Protein AF-A0A375JBT4-F1 (afdb_monomer_lite)

pLDDT: mean 81.15, std 16.68, range [38.41, 97.5]

Secondary structure (DSSP, 8-state):
-----------------------PPPP-----PPPTT-EEEE-TTS-EEEEPPPPPPPPPPPPPPPPPB-BTTTEEEEEEEEEEEETTTEEEEEEEEEEESSSS-SEEEEEEGGG-SSHHHHHHHHHHHHHTSS-EEEEEEEEEPP-SSS--EEEEEEE-

Organism: NCBI:txid164546

Sequence (160 aa):
MKRIILTCVLAFEAMAANAQLYSFPAPAMTVADCRPGHIWMRRANGLPYCGAPLPPPPEPDPAPPPACRFLYPTVAITMGPMGNCSADGGCAGYGIVVNDGSYTPAWSRMWSNWEIADEQDFYNKAMAALATSQYRLGAWKLSTLGNGNYGNTSVYELCK

Radius of gyration: 48.39 Å; chains: 1; bounding box: 114×26×141 Å

Structure (mmCIF, N/CA/C/O backbone):
data_AF-A0A375JBT4-F1
#
_entry.id   AF-A0A375JBT4-F1
#
loop_
_atom_site.group_PDB
_atom_site.id
_atom_site.type_symbol
_atom_site.label_atom_id
_atom_site.label_alt_id
_atom_site.label_comp_id
_atom_site.label_asym_id
_atom_site.label_entity_id
_atom_site.label_seq_id
_atom_site.pdbx_PDB_ins_code
_atom_site.Cartn_x
_atom_site.Cartn_y
_atom_site.Cartn_z
_atom_site.occupancy
_atom_site.B_iso_or_equiv
_atom_site.auth_seq_id
_atom_site.auth_comp_id
_atom_site.auth_asym_id
_atom_site.auth_atom_id
_atom_site.pdbx_PDB_model_num
ATOM 1 N N . MET A 1 1 ? -91.928 -7.550 123.819 1.00 42.84 1 MET A N 1
ATOM 2 C CA . MET A 1 1 ? -92.218 -7.397 122.375 1.00 42.84 1 MET A CA 1
ATOM 3 C C . MET A 1 1 ? -90.967 -6.848 121.698 1.00 42.84 1 MET A C 1
ATOM 5 O O . MET A 1 1 ? -90.605 -5.709 121.954 1.00 42.84 1 MET A O 1
ATOM 9 N N . LYS A 1 2 ? -90.243 -7.690 120.951 1.00 38.41 2 LYS A N 1
ATOM 10 C CA . LYS A 1 2 ? -88.980 -7.355 120.267 1.00 38.41 2 LYS A CA 1
ATOM 11 C C . LYS A 1 2 ? -89.302 -6.830 118.862 1.00 38.41 2 LYS A C 1
ATOM 13 O O . LYS A 1 2 ? -90.042 -7.495 118.145 1.00 38.41 2 LYS A O 1
ATOM 18 N N . ARG A 1 3 ? -88.778 -5.660 118.479 1.00 44.59 3 ARG A N 1
ATOM 19 C CA . ARG A 1 3 ? -88.868 -5.116 117.112 1.00 44.59 3 ARG A CA 1
ATOM 20 C C . ARG A 1 3 ? -87.498 -5.238 116.447 1.00 44.59 3 ARG A C 1
ATOM 22 O O . ARG A 1 3 ? -86.500 -4.814 117.020 1.00 44.59 3 ARG A O 1
ATOM 29 N N . ILE A 1 4 ? -87.476 -5.888 115.289 1.00 53.25 4 ILE A N 1
ATOM 30 C CA . ILE A 1 4 ? -86.287 -6.205 114.492 1.00 53.25 4 ILE A CA 1
ATOM 31 C C . ILE A 1 4 ? -86.023 -5.027 113.546 1.00 53.25 4 ILE A C 1
ATOM 33 O O . ILE A 1 4 ? -86.943 -4.561 112.876 1.00 53.25 4 ILE A O 1
ATOM 37 N N . ILE A 1 5 ? -84.782 -4.535 113.524 1.00 54.22 5 ILE A N 1
ATOM 38 C CA . ILE A 1 5 ? -84.310 -3.499 112.598 1.00 54.22 5 ILE A CA 1
ATOM 39 C C . ILE A 1 5 ? -83.911 -4.197 111.295 1.00 54.22 5 ILE A C 1
ATOM 41 O O . ILE A 1 5 ? -83.069 -5.091 111.306 1.00 54.22 5 ILE A O 1
ATOM 45 N N . LEU A 1 6 ? -84.547 -3.807 110.191 1.00 43.50 6 LEU A N 1
ATOM 46 C CA . LEU A 1 6 ? -84.284 -4.321 108.850 1.00 43.50 6 LEU A CA 1
ATOM 47 C C . LEU A 1 6 ? -83.163 -3.483 108.211 1.00 43.50 6 LEU A C 1
ATOM 49 O O . LEU A 1 6 ? -83.369 -2.311 107.901 1.00 43.50 6 LEU A O 1
ATOM 53 N N . THR A 1 7 ? -81.975 -4.055 108.035 1.00 50.53 7 THR A N 1
ATOM 54 C CA . THR A 1 7 ? -80.863 -3.433 107.303 1.00 50.53 7 THR A CA 1
ATOM 55 C C . THR A 1 7 ? -80.869 -3.907 105.849 1.00 50.53 7 THR A C 1
ATOM 57 O O . THR A 1 7 ? -80.587 -5.067 105.561 1.00 50.53 7 THR A O 1
ATOM 60 N N . CYS A 1 8 ? -81.192 -3.005 104.919 1.00 42.81 8 CYS A N 1
ATOM 61 C CA . CYS A 1 8 ? -81.040 -3.236 103.482 1.00 42.81 8 CYS A CA 1
ATOM 62 C C . CYS A 1 8 ? -79.554 -3.197 103.104 1.00 42.81 8 CYS A C 1
ATOM 64 O O . CYS A 1 8 ? -78.928 -2.140 103.163 1.00 42.81 8 CYS A O 1
ATOM 66 N N . VAL A 1 9 ? -78.998 -4.338 102.696 1.00 50.56 9 VAL A N 1
ATOM 67 C CA . VAL A 1 9 ? -77.661 -4.421 102.096 1.00 50.56 9 VAL A CA 1
ATOM 68 C C . VAL A 1 9 ? -77.819 -4.356 100.578 1.00 50.56 9 VAL A C 1
ATOM 70 O O . VAL A 1 9 ? -78.381 -5.261 99.969 1.00 50.56 9 VAL A O 1
ATOM 73 N N . LEU A 1 10 ? -77.337 -3.273 99.967 1.00 47.41 10 LEU A N 1
ATOM 74 C CA . LEU A 1 10 ? -77.159 -3.166 98.519 1.00 47.41 10 LEU A CA 1
ATOM 75 C C . LEU A 1 10 ? -75.843 -3.860 98.149 1.00 47.41 10 LEU A C 1
ATOM 77 O O . LEU A 1 10 ? -74.767 -3.316 98.384 1.00 47.41 10 LEU A O 1
ATOM 81 N N . ALA A 1 11 ? -75.930 -5.070 97.597 1.00 52.69 11 ALA A N 1
ATOM 82 C CA . ALA A 1 11 ? -74.795 -5.737 96.972 1.00 52.69 11 ALA A CA 1
ATOM 83 C C . ALA A 1 11 ? -74.632 -5.202 95.540 1.00 52.69 11 ALA A C 1
ATOM 85 O O . ALA A 1 11 ? -75.546 -5.305 94.725 1.00 52.69 11 ALA A O 1
ATOM 86 N N . PHE A 1 12 ? -73.482 -4.594 95.255 1.00 51.47 12 PHE A N 1
ATOM 87 C CA . PHE A 1 12 ? -73.111 -4.103 93.929 1.00 51.47 12 PHE A CA 1
ATOM 88 C C . PHE A 1 12 ? -72.183 -5.145 93.286 1.00 51.47 12 PHE A C 1
ATOM 90 O O . PHE A 1 12 ? -71.051 -5.318 93.734 1.00 51.47 12 PHE A O 1
ATOM 97 N N . GLU A 1 13 ? -72.650 -5.862 92.263 1.00 53.50 13 GLU A N 1
ATOM 98 C CA . GLU A 1 13 ? -71.804 -6.764 91.473 1.00 53.50 13 GLU A CA 1
ATOM 99 C C . GLU A 1 13 ? -71.153 -5.975 90.330 1.00 53.50 13 GLU A C 1
ATOM 101 O O . GLU A 1 13 ? -71.797 -5.612 89.347 1.00 53.50 13 GLU A O 1
ATOM 106 N N . ALA A 1 14 ? -69.860 -5.679 90.461 1.00 54.53 14 ALA A N 1
ATOM 107 C CA . ALA A 1 14 ? -69.064 -5.132 89.370 1.00 54.53 14 ALA A CA 1
ATOM 108 C C . ALA A 1 14 ? -68.575 -6.286 88.482 1.00 54.53 14 ALA A C 1
ATOM 110 O O . ALA A 1 14 ? -67.642 -7.004 88.841 1.00 54.53 14 ALA A O 1
ATOM 111 N N . MET A 1 15 ? -69.198 -6.479 87.318 1.00 55.06 15 MET A N 1
ATOM 112 C CA . MET A 1 15 ? -68.682 -7.405 86.309 1.00 55.06 15 MET A CA 1
ATOM 113 C C . MET A 1 15 ? -67.475 -6.771 85.606 1.00 55.06 15 MET A C 1
ATOM 115 O O . MET A 1 15 ? -67.616 -5.832 84.824 1.00 55.06 15 MET A O 1
ATOM 119 N N . ALA A 1 16 ? -66.274 -7.279 85.883 1.00 55.25 16 ALA A N 1
ATOM 120 C CA . ALA A 1 16 ? -65.074 -6.929 85.133 1.00 55.25 16 ALA A CA 1
ATOM 121 C C . ALA A 1 16 ? -65.109 -7.620 83.758 1.00 55.25 16 ALA A C 1
ATOM 123 O O . ALA A 1 16 ? -64.925 -8.833 83.652 1.00 55.25 16 ALA A O 1
ATOM 124 N N . ALA A 1 17 ? -65.347 -6.853 82.694 1.00 52.06 17 ALA A N 1
ATOM 125 C CA . ALA A 1 17 ? -65.198 -7.335 81.326 1.00 52.06 17 ALA A CA 1
ATOM 126 C C . ALA A 1 17 ? -63.703 -7.416 80.975 1.00 52.06 17 ALA A C 1
ATOM 128 O O . ALA A 1 17 ? -63.067 -6.412 80.659 1.00 52.06 17 ALA A O 1
ATOM 129 N N . ASN A 1 18 ? -63.128 -8.617 81.039 1.00 55.66 18 ASN A N 1
ATOM 130 C CA . ASN A 1 18 ? -61.782 -8.875 80.534 1.00 55.66 18 ASN A CA 1
ATOM 131 C C . ASN A 1 18 ? -61.825 -8.906 79.000 1.00 55.66 18 ASN A C 1
ATOM 133 O O . ASN A 1 18 ? -62.119 -9.939 78.401 1.00 55.66 18 ASN A O 1
ATOM 137 N N . ALA A 1 19 ? -61.549 -7.776 78.351 1.00 53.56 19 ALA A N 1
ATOM 138 C CA . ALA A 1 19 ? -61.309 -7.750 76.914 1.00 53.56 19 ALA A CA 1
ATOM 139 C C . ALA A 1 19 ? -59.942 -8.397 76.632 1.00 53.56 19 ALA A C 1
ATOM 141 O O . ALA A 1 19 ? -58.897 -7.772 76.799 1.00 53.56 19 ALA A O 1
ATOM 142 N N . GLN A 1 20 ? -59.936 -9.672 76.243 1.00 59.47 20 GLN A N 1
ATOM 143 C CA . GLN A 1 20 ? -58.731 -10.320 75.730 1.00 59.47 20 GLN A CA 1
ATOM 144 C C . GLN A 1 20 ? -58.477 -9.834 74.301 1.00 59.47 20 GLN A C 1
ATOM 146 O O . GLN A 1 20 ? -59.263 -10.096 73.391 1.00 59.47 20 GLN A O 1
ATOM 151 N N . LEU A 1 21 ? -57.371 -9.113 74.101 1.00 51.03 21 LEU A N 1
ATOM 152 C CA . LEU A 1 21 ? -56.871 -8.783 72.770 1.00 51.03 21 LEU A CA 1
ATOM 153 C C . LEU A 1 21 ? -56.354 -10.076 72.121 1.00 51.03 21 LEU A C 1
ATOM 155 O O . LEU A 1 21 ? -55.240 -10.523 72.394 1.00 51.03 21 LEU A O 1
ATOM 159 N N . TYR A 1 22 ? -57.165 -10.694 71.266 1.00 50.97 22 TYR A N 1
ATOM 160 C CA . TYR A 1 22 ? -56.693 -11.768 70.399 1.00 50.97 22 TYR A CA 1
ATOM 161 C C . TYR A 1 22 ? -55.845 -11.158 69.279 1.00 50.97 22 TYR A C 1
ATOM 163 O O . TYR A 1 22 ? -56.361 -10.618 68.302 1.00 50.97 22 TYR A O 1
ATOM 171 N N . SER A 1 23 ? -54.523 -11.222 69.441 1.00 55.94 23 SER A N 1
ATOM 172 C CA . SER A 1 23 ? -53.572 -10.983 68.356 1.00 55.94 23 SER A CA 1
ATOM 173 C C . SER A 1 23 ? -53.527 -12.232 67.484 1.00 55.94 23 SER A C 1
ATOM 175 O O . SER A 1 23 ? -52.937 -13.247 67.858 1.00 55.94 23 SER A O 1
ATOM 177 N N . PHE A 1 24 ? -54.188 -12.179 66.333 1.00 59.66 24 PHE A N 1
ATOM 178 C CA . PHE A 1 24 ? -53.962 -13.163 65.284 1.00 59.66 24 PHE A CA 1
ATOM 179 C C . PHE A 1 24 ? -52.672 -12.783 64.548 1.00 59.66 24 PHE A C 1
ATOM 181 O O . PHE A 1 24 ? -52.488 -11.599 64.244 1.00 59.66 24 PHE A O 1
ATOM 188 N N . PRO A 1 25 ? -51.777 -13.737 64.232 1.00 55.66 25 PRO A N 1
ATOM 189 C CA . PRO A 1 25 ? -50.689 -13.452 63.311 1.00 55.66 25 PRO A CA 1
ATOM 190 C C . PRO A 1 25 ? -51.316 -12.947 62.013 1.00 55.66 25 PRO A C 1
ATOM 192 O O . PRO A 1 25 ? -52.201 -13.602 61.455 1.00 55.66 25 PRO A O 1
ATOM 195 N N . ALA A 1 26 ? -50.906 -11.756 61.569 1.00 51.62 26 ALA A N 1
ATOM 196 C CA . ALA A 1 26 ? -51.351 -11.233 60.289 1.00 51.62 26 ALA A CA 1
ATOM 197 C C . ALA A 1 26 ? -51.106 -12.326 59.234 1.00 51.62 26 ALA A C 1
ATOM 199 O O . ALA A 1 26 ? -50.015 -12.912 59.239 1.00 51.62 26 ALA A O 1
ATOM 200 N N . PRO A 1 27 ? -52.091 -12.646 58.371 1.00 51.12 27 PRO A N 1
ATOM 201 C CA . PRO A 1 27 ? -51.849 -13.566 57.271 1.00 51.12 27 PRO A CA 1
ATOM 202 C C . PRO A 1 27 ? -50.587 -13.092 56.557 1.00 51.12 27 PRO A C 1
ATOM 204 O O . PRO A 1 27 ? -50.438 -11.886 56.331 1.00 51.12 27 PRO A O 1
ATOM 207 N N . ALA A 1 28 ? -49.655 -14.012 56.282 1.00 50.44 28 ALA A N 1
ATOM 208 C CA . ALA A 1 28 ? -48.464 -13.682 55.513 1.00 50.44 28 ALA A CA 1
ATOM 209 C C . ALA A 1 28 ? -48.958 -12.942 54.275 1.00 50.44 28 ALA A C 1
ATOM 211 O O . ALA A 1 28 ? -49.734 -13.516 53.509 1.00 50.44 28 ALA A O 1
ATOM 212 N N . MET A 1 29 ? -48.622 -11.651 54.159 1.00 46.81 29 MET A N 1
ATOM 213 C CA . MET A 1 29 ? -49.010 -10.861 53.000 1.00 46.81 29 MET A CA 1
ATOM 214 C C . MET A 1 29 ? -48.565 -11.677 51.802 1.00 46.81 29 MET A C 1
ATOM 216 O O . MET A 1 29 ? -47.365 -11.887 51.619 1.00 46.81 29 MET A O 1
ATOM 220 N N . THR A 1 30 ? -49.526 -12.224 51.061 1.00 50.91 30 THR A N 1
ATOM 221 C CA . THR A 1 30 ? -49.237 -12.959 49.843 1.00 50.91 30 THR A CA 1
ATOM 222 C C . THR A 1 30 ? -48.511 -11.958 48.978 1.00 50.91 30 THR A C 1
ATOM 224 O O . THR A 1 30 ? -49.095 -10.946 48.583 1.00 50.91 30 THR A O 1
ATOM 227 N N . VAL A 1 31 ? -47.211 -12.180 48.809 1.00 53.62 31 VAL A N 1
ATOM 228 C CA . VAL A 1 31 ? -46.364 -11.441 47.887 1.00 53.62 31 VAL A CA 1
ATOM 229 C C . VAL A 1 31 ? -47.117 -11.503 46.569 1.00 53.62 31 VAL A C 1
ATOM 231 O O . VAL A 1 31 ? -47.231 -12.577 45.992 1.00 53.62 31 VAL A O 1
ATOM 234 N N . ALA A 1 32 ? -47.779 -10.409 46.191 1.00 59.00 32 ALA A N 1
ATOM 235 C CA . ALA A 1 32 ? -48.627 -10.402 45.013 1.00 59.00 32 ALA A CA 1
ATOM 236 C C . ALA A 1 32 ? -47.721 -10.758 43.836 1.00 59.00 32 ALA A C 1
ATOM 238 O O . ALA A 1 32 ? -46.797 -10.001 43.535 1.00 59.00 32 ALA A O 1
ATOM 239 N N . ASP A 1 33 ? -47.928 -11.925 43.230 1.00 70.69 33 ASP A N 1
ATOM 240 C CA . ASP A 1 33 ? -47.149 -12.301 42.063 1.00 70.69 33 ASP A CA 1
ATOM 241 C C . ASP A 1 33 ? -47.313 -11.195 41.027 1.00 70.69 33 ASP A C 1
ATOM 243 O O . ASP A 1 33 ? -48.426 -10.777 40.682 1.00 70.69 33 ASP A O 1
ATOM 247 N N . CYS A 1 34 ? -46.182 -10.647 40.593 1.00 76.00 34 CYS A N 1
ATOM 248 C CA . CYS A 1 34 ? -46.207 -9.624 39.574 1.00 76.00 34 CYS A CA 1
ATOM 249 C C . CYS A 1 34 ? -46.860 -10.201 38.317 1.00 76.00 34 CYS A C 1
ATOM 251 O O . CYS A 1 34 ? -46.701 -11.378 37.989 1.00 76.00 34 CYS A O 1
ATOM 253 N N . ARG A 1 35 ? -47.619 -9.361 37.603 1.00 80.31 35 ARG A N 1
ATOM 254 C CA . ARG A 1 35 ? -48.201 -9.759 36.317 1.00 80.31 35 ARG A CA 1
ATOM 255 C C . ARG A 1 35 ? -47.093 -10.295 35.396 1.00 80.31 35 ARG A C 1
ATOM 257 O O . ARG A 1 35 ? -45.968 -9.795 35.478 1.00 80.31 35 ARG A O 1
ATOM 264 N N . PRO A 1 36 ? -47.394 -11.243 34.492 1.00 74.88 36 PRO A N 1
ATOM 265 C CA . PRO A 1 36 ? -46.418 -11.740 33.528 1.00 74.88 36 PRO A CA 1
ATOM 266 C C . PRO A 1 36 ? -45.637 -10.597 32.854 1.00 74.88 36 PRO A C 1
ATOM 268 O O . PRO A 1 36 ? -46.224 -9.593 32.443 1.00 74.88 36 PRO A O 1
ATOM 271 N N . GLY A 1 37 ? -44.308 -10.721 32.798 1.00 74.00 37 GLY A N 1
ATOM 272 C CA . GLY A 1 37 ? -43.407 -9.690 32.261 1.00 74.00 37 GLY A CA 1
ATOM 273 C C . GLY A 1 37 ? -42.988 -8.588 33.247 1.00 74.00 37 GLY A C 1
ATOM 274 O O . GLY A 1 37 ? -42.249 -7.690 32.854 1.00 74.00 37 GLY A O 1
ATOM 275 N N . HIS A 1 38 ? -43.425 -8.644 34.508 1.00 81.50 38 HIS A N 1
ATOM 276 C CA . HIS A 1 38 ? -43.001 -7.724 35.566 1.00 81.50 38 HIS A CA 1
ATOM 277 C C . HIS A 1 38 ? -42.214 -8.461 36.652 1.00 81.50 38 HIS A C 1
ATOM 279 O O . HIS A 1 38 ? -42.484 -9.622 36.955 1.00 81.50 38 HIS A O 1
ATOM 285 N N . ILE A 1 39 ? -41.257 -7.764 37.261 1.00 82.81 39 ILE A N 1
ATOM 286 C CA . ILE A 1 39 ? -40.424 -8.261 38.357 1.00 82.81 39 ILE A CA 1
ATOM 287 C C . ILE A 1 39 ? -40.603 -7.396 39.604 1.00 82.81 39 ILE A C 1
ATOM 289 O O . ILE A 1 39 ? -40.992 -6.227 39.526 1.00 82.81 39 ILE A O 1
ATOM 293 N N . TRP A 1 40 ? -40.288 -7.967 40.765 1.00 84.19 40 TRP A N 1
ATOM 294 C CA . TRP A 1 40 ? -40.210 -7.209 42.007 1.00 84.19 40 TRP A CA 1
ATOM 295 C C . TRP A 1 40 ? -39.037 -6.232 41.963 1.00 84.19 40 TRP A C 1
ATOM 297 O O . TRP A 1 40 ? -37.882 -6.621 41.809 1.00 84.19 40 TRP A O 1
ATOM 307 N N . MET A 1 41 ? -39.344 -4.952 42.141 1.00 81.62 41 MET A N 1
ATOM 308 C CA . MET A 1 41 ? -38.385 -3.858 42.210 1.00 81.62 41 MET A CA 1
ATOM 309 C C . MET A 1 41 ? -38.564 -3.085 43.520 1.00 81.62 41 MET A C 1
ATOM 311 O O . MET A 1 41 ? -39.596 -3.174 44.190 1.00 81.62 41 MET A O 1
ATOM 315 N N . ARG A 1 42 ? -37.552 -2.302 43.903 1.00 84.88 42 ARG A N 1
ATOM 316 C CA . ARG A 1 42 ? -37.596 -1.420 45.079 1.00 84.88 42 ARG A CA 1
ATOM 317 C C . ARG A 1 42 ? -37.567 0.035 44.639 1.00 84.88 42 ARG A C 1
ATOM 319 O O . ARG A 1 42 ? -36.765 0.414 43.791 1.00 84.88 42 ARG A O 1
ATOM 326 N N . ARG A 1 43 ? -38.452 0.851 45.210 1.00 80.25 43 ARG A N 1
ATOM 327 C CA . ARG A 1 43 ? -38.415 2.312 45.053 1.00 80.25 43 ARG A CA 1
ATOM 328 C C . ARG A 1 43 ? -37.281 2.911 45.893 1.00 80.25 43 ARG A C 1
ATOM 330 O O . ARG A 1 43 ? -36.789 2.271 46.820 1.00 80.25 43 ARG A O 1
ATOM 337 N N . ALA A 1 44 ? -36.939 4.175 45.636 1.00 82.25 44 ALA A N 1
ATOM 338 C CA . ALA A 1 44 ? -35.956 4.924 46.430 1.00 82.25 44 ALA A CA 1
ATOM 339 C C . ALA A 1 44 ? -36.317 5.021 47.929 1.00 82.25 44 ALA A C 1
ATOM 341 O O . ALA A 1 44 ? -35.435 5.107 48.773 1.00 82.25 44 ALA A O 1
ATOM 342 N N . ASN A 1 45 ? -37.609 4.950 48.269 1.00 81.94 45 ASN A N 1
ATOM 343 C CA . ASN A 1 45 ? -38.107 4.927 49.649 1.00 81.94 45 ASN A CA 1
ATOM 344 C C . ASN A 1 45 ? -38.187 3.511 50.262 1.00 81.94 45 ASN A C 1
ATOM 346 O O . ASN A 1 45 ? -38.791 3.334 51.315 1.00 81.94 45 ASN A O 1
ATOM 350 N N . GLY A 1 46 ? -37.630 2.492 49.598 1.00 79.75 46 GLY A N 1
ATOM 351 C CA . GLY A 1 46 ? -37.538 1.121 50.107 1.00 79.75 46 GLY A CA 1
ATOM 352 C C . GLY A 1 46 ? -38.782 0.246 49.915 1.00 79.75 46 GLY A C 1
ATOM 353 O O . GLY A 1 46 ? -38.695 -0.959 50.160 1.00 79.75 46 GLY A O 1
ATOM 354 N N . LEU A 1 47 ? -39.908 0.798 49.442 1.00 79.94 47 LEU A N 1
ATOM 355 C CA . LEU A 1 47 ? -41.144 0.037 49.235 1.00 79.94 47 LEU A CA 1
ATOM 356 C C . LEU A 1 47 ? -41.053 -0.893 48.007 1.00 79.94 47 LEU A C 1
ATOM 358 O O . LEU A 1 47 ? -40.607 -0.448 46.938 1.00 79.94 47 LEU A O 1
ATOM 362 N N . PRO A 1 48 ? -41.489 -2.163 48.134 1.00 80.38 48 PRO A N 1
ATOM 363 C CA . PRO A 1 48 ? -41.519 -3.105 47.024 1.00 80.38 48 PRO A CA 1
ATOM 364 C C . PRO A 1 48 ? -42.675 -2.774 46.065 1.00 80.38 48 PRO A C 1
ATOM 366 O O . PRO A 1 48 ? -43.766 -2.396 46.492 1.00 80.38 48 PRO A O 1
ATOM 369 N N . TYR A 1 49 ? -42.443 -2.905 44.760 1.00 85.44 49 TYR A N 1
ATOM 370 C CA . TYR A 1 49 ? -43.462 -2.737 43.719 1.00 85.44 49 TYR A CA 1
ATOM 371 C C . TYR A 1 49 ? -43.151 -3.619 42.503 1.00 85.44 49 TYR A C 1
ATOM 373 O O . TYR A 1 49 ? -42.002 -4.002 42.296 1.00 85.44 49 TYR A O 1
ATOM 381 N N . CYS A 1 50 ? -44.157 -3.916 41.681 1.00 85.12 50 CYS A N 1
ATOM 382 C CA . CYS A 1 50 ? -43.955 -4.594 40.401 1.00 85.12 50 CYS A CA 1
ATOM 383 C C . CYS A 1 50 ? -43.580 -3.583 39.314 1.00 85.12 50 CYS A C 1
ATOM 385 O O . CYS A 1 50 ? -44.318 -2.622 39.086 1.00 85.12 50 CYS A O 1
ATOM 387 N N . GLY A 1 51 ? -42.460 -3.813 38.634 1.00 83.50 51 GLY A N 1
ATOM 388 C CA . GLY A 1 51 ? -41.984 -2.986 37.527 1.00 83.50 51 GLY A CA 1
ATOM 389 C C . GLY A 1 51 ? -41.550 -3.833 36.336 1.00 83.50 51 GLY A C 1
ATOM 390 O O . GLY A 1 51 ? -41.315 -5.034 36.468 1.00 83.50 51 GLY A O 1
ATOM 391 N N . ALA A 1 52 ? -41.475 -3.214 35.161 1.00 82.81 52 ALA A N 1
ATOM 392 C CA . ALA A 1 52 ? -40.869 -3.858 34.006 1.00 82.81 52 ALA A CA 1
ATOM 393 C C . ALA A 1 52 ? -39.355 -4.010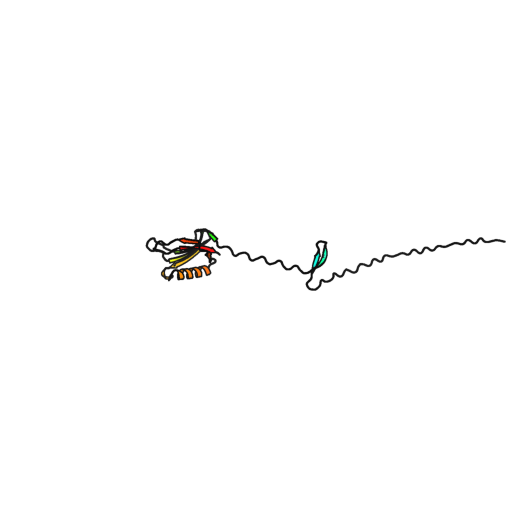 34.244 1.00 82.81 52 ALA A C 1
ATOM 395 O O . ALA A 1 52 ? -38.746 -3.102 34.823 1.00 82.81 52 ALA A O 1
ATOM 396 N N . PRO A 1 53 ? -38.732 -5.120 33.812 1.00 77.44 53 PRO A N 1
ATOM 397 C CA . PRO A 1 53 ? -37.281 -5.213 33.805 1.00 77.44 53 PRO A CA 1
ATOM 398 C C . PRO A 1 53 ? -36.713 -4.046 32.995 1.00 77.44 53 PRO A C 1
ATOM 400 O O . PRO A 1 53 ? -37.249 -3.685 31.944 1.00 77.44 53 PRO A O 1
ATOM 403 N N . LEU A 1 54 ? -35.643 -3.437 33.505 1.00 77.00 54 LEU A N 1
ATOM 404 C CA . LEU A 1 54 ? -34.926 -2.423 32.744 1.00 77.00 54 LEU A CA 1
ATOM 405 C C . LEU A 1 54 ? -34.465 -3.058 31.425 1.00 77.00 54 LEU A C 1
ATOM 407 O O . LEU A 1 54 ? -33.974 -4.193 31.456 1.00 77.00 54 LEU A O 1
ATOM 411 N N . PRO A 1 55 ? -34.627 -2.370 30.280 1.00 76.62 55 PRO A N 1
ATOM 412 C CA . PRO A 1 55 ? -34.027 -2.846 29.048 1.00 76.62 55 PRO A CA 1
ATOM 413 C C . PRO A 1 55 ? -32.518 -3.018 29.275 1.00 76.62 55 PRO A C 1
ATOM 415 O O . PRO A 1 55 ? -31.932 -2.250 30.052 1.00 76.62 55 PRO A O 1
ATOM 418 N N . PRO A 1 56 ? -31.885 -4.023 28.642 1.00 77.00 56 PRO A N 1
ATOM 419 C CA . PRO A 1 56 ? -30.437 -4.136 28.697 1.00 77.00 56 PRO A CA 1
ATOM 420 C C . PRO A 1 56 ? -29.823 -2.801 28.249 1.00 77.00 56 PRO A C 1
ATOM 422 O O . PRO A 1 56 ? -30.396 -2.135 27.377 1.00 77.00 56 PRO A O 1
ATOM 425 N N . PRO A 1 57 ? -28.696 -2.376 28.850 1.00 80.50 57 PRO A N 1
ATOM 426 C CA . PRO A 1 57 ? -27.976 -1.210 28.363 1.00 80.50 57 PRO A CA 1
ATOM 427 C C . PRO A 1 57 ? -27.749 -1.356 26.853 1.00 80.50 57 PRO A C 1
ATOM 429 O O . PRO A 1 57 ? -27.471 -2.476 26.410 1.00 80.50 57 PRO A O 1
ATOM 432 N N . PRO A 1 58 ? -27.876 -0.278 26.061 1.00 82.12 58 PRO A N 1
ATOM 433 C CA . PRO A 1 58 ? -27.479 -0.331 24.662 1.00 82.12 58 PRO A CA 1
ATOM 434 C C . PRO A 1 58 ? -26.037 -0.843 24.574 1.00 82.12 58 PRO A C 1
ATOM 436 O O . PRO A 1 58 ? -25.197 -0.489 25.408 1.00 82.12 58 PRO A O 1
ATOM 439 N N . GLU A 1 59 ? -25.773 -1.717 23.603 1.00 81.19 59 GLU A N 1
ATOM 440 C CA . GLU A 1 59 ? -24.414 -2.193 23.354 1.00 81.19 59 GLU A CA 1
ATOM 441 C C . GLU A 1 59 ? -23.496 -0.986 23.088 1.00 81.19 59 GLU A C 1
ATOM 443 O O . GLU A 1 59 ? -23.942 -0.011 22.474 1.00 81.19 59 GLU A O 1
ATOM 448 N N . PRO A 1 60 ? -22.237 -1.001 23.565 1.00 79.31 60 PRO A N 1
ATOM 449 C CA . PRO A 1 60 ? -21.279 0.036 23.210 1.00 79.31 60 PRO A CA 1
ATOM 450 C C . PRO A 1 60 ? -21.138 0.108 21.689 1.00 79.31 60 PRO A C 1
ATOM 452 O O . PRO A 1 60 ? -21.038 -0.934 21.038 1.00 79.31 60 PRO A O 1
ATOM 455 N N . ASP A 1 61 ? -21.081 1.320 21.132 1.00 75.69 61 ASP A N 1
ATOM 456 C CA . ASP A 1 61 ? -20.795 1.491 19.709 1.00 75.69 61 ASP A CA 1
ATOM 457 C C . ASP A 1 61 ? -19.488 0.755 19.344 1.00 75.69 61 ASP A C 1
ATOM 459 O O . ASP A 1 61 ? -18.519 0.796 20.118 1.00 75.69 61 ASP A O 1
ATOM 463 N N . PRO A 1 62 ? -19.417 0.089 18.176 1.00 73.31 62 PRO A N 1
ATOM 464 C CA . PRO A 1 62 ? -18.184 -0.531 17.711 1.00 73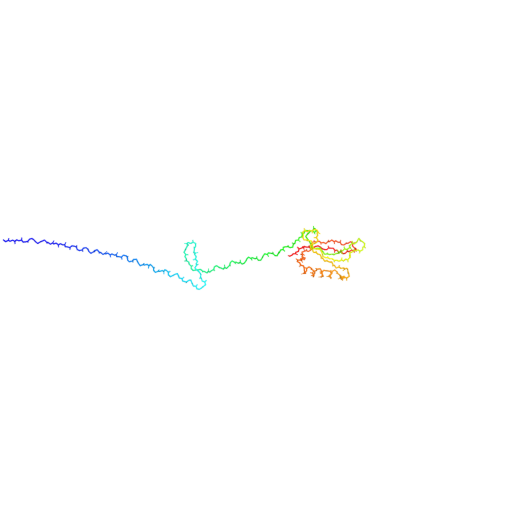.31 62 PRO A CA 1
ATOM 465 C C . PRO A 1 62 ? -17.035 0.484 17.706 1.00 73.31 62 PRO A C 1
ATOM 467 O O . PRO A 1 62 ? -17.190 1.606 17.219 1.00 73.31 62 PRO A O 1
ATOM 470 N N . ALA A 1 63 ? -15.866 0.091 18.224 1.00 68.00 63 ALA A N 1
ATOM 471 C CA . ALA A 1 63 ? -14.682 0.944 18.184 1.00 68.00 63 ALA A CA 1
ATOM 472 C C . ALA A 1 63 ? -14.362 1.345 16.727 1.00 68.00 63 ALA A C 1
ATOM 474 O O . ALA A 1 63 ? -14.435 0.488 15.838 1.00 68.00 63 ALA A O 1
ATOM 475 N N . PRO A 1 64 ? -13.982 2.612 16.462 1.00 63.53 64 PRO A N 1
ATOM 476 C CA . PRO A 1 64 ? -13.562 3.023 15.131 1.00 63.53 64 PRO A CA 1
ATOM 477 C C . PRO A 1 64 ? -12.432 2.110 14.638 1.00 63.53 64 PRO A C 1
ATOM 479 O O . PRO A 1 64 ? -11.534 1.790 15.425 1.00 63.53 64 PRO A O 1
ATOM 482 N N . PRO A 1 65 ? -12.437 1.686 13.361 1.00 62.72 65 PRO A N 1
ATOM 483 C CA . PRO A 1 65 ? -11.335 0.905 12.820 1.00 62.72 65 PRO A CA 1
ATOM 484 C C . PRO A 1 65 ? -10.012 1.663 13.017 1.00 62.72 65 PRO A C 1
ATOM 486 O O . PRO A 1 65 ? -9.997 2.895 12.907 1.00 62.72 65 PRO A O 1
ATOM 489 N N . PRO A 1 66 ? -8.902 0.962 13.317 1.00 66.88 66 PRO A N 1
ATOM 490 C CA . PRO A 1 66 ? -7.617 1.604 13.557 1.00 66.88 66 PRO A CA 1
ATOM 491 C C . PRO A 1 66 ? -7.248 2.516 12.382 1.00 66.88 66 PRO A C 1
ATOM 493 O O . PRO A 1 66 ? -7.284 2.117 11.213 1.00 66.88 66 PRO A O 1
ATOM 496 N N . ALA A 1 67 ? -6.929 3.770 12.710 1.00 78.94 67 ALA A N 1
ATOM 497 C CA . ALA A 1 67 ? -6.564 4.776 11.727 1.00 78.94 67 ALA A CA 1
ATOM 498 C C . ALA A 1 67 ? -5.284 4.365 10.984 1.00 78.94 67 ALA A C 1
ATOM 500 O O . ALA A 1 67 ? -4.341 3.831 11.575 1.00 78.94 67 ALA A O 1
ATOM 501 N N . CYS A 1 68 ? -5.248 4.642 9.682 1.00 92.50 68 CYS A N 1
ATOM 502 C CA . CYS A 1 68 ? -4.030 4.541 8.891 1.00 92.50 68 CYS A CA 1
ATOM 503 C C . CYS A 1 68 ? -2.949 5.456 9.491 1.00 92.50 68 CYS A C 1
ATOM 505 O O . CYS A 1 68 ? -3.241 6.545 9.986 1.00 92.50 68 CYS A O 1
ATOM 507 N N . ARG A 1 69 ? -1.695 5.006 9.473 1.00 94.75 69 ARG A N 1
ATOM 508 C CA . ARG A 1 69 ? -0.548 5.714 10.051 1.00 94.75 69 ARG A CA 1
ATOM 509 C C . ARG A 1 69 ? 0.391 6.183 8.947 1.00 94.75 69 ARG A C 1
ATOM 511 O O . ARG A 1 69 ? 0.542 5.516 7.924 1.00 94.75 69 ARG A O 1
ATOM 518 N N . PHE A 1 70 ? 1.053 7.314 9.177 1.00 95.62 70 PHE A N 1
ATOM 519 C CA . PHE A 1 70 ? 2.048 7.850 8.255 1.00 95.62 70 PHE A CA 1
ATOM 520 C C . PHE A 1 70 ? 3.150 8.608 8.989 1.00 95.62 70 PHE A C 1
ATOM 522 O O . PHE A 1 70 ? 2.888 9.586 9.686 1.00 95.62 70 PHE A O 1
ATOM 529 N N . LEU A 1 71 ? 4.385 8.155 8.804 1.00 95.25 71 LEU A N 1
ATOM 530 C CA . LEU A 1 71 ? 5.608 8.817 9.240 1.00 95.25 71 LEU A CA 1
ATOM 531 C C . LEU A 1 71 ? 6.714 8.419 8.266 1.00 95.25 71 LEU A C 1
ATOM 533 O O . LEU A 1 71 ? 7.304 7.353 8.390 1.00 95.25 71 LEU A O 1
ATOM 537 N N . TYR A 1 72 ? 6.982 9.237 7.257 1.00 91.44 72 TYR A N 1
ATOM 538 C CA . TYR A 1 72 ? 7.951 8.867 6.230 1.00 91.44 72 TYR A CA 1
ATOM 539 C C . TYR A 1 72 ? 9.405 8.994 6.736 1.00 91.44 72 TYR A C 1
ATOM 541 O O . TYR A 1 72 ? 9.728 10.015 7.345 1.00 91.44 72 TYR A O 1
ATOM 549 N N . PRO A 1 73 ? 10.300 8.018 6.471 1.00 91.06 73 PRO A N 1
ATOM 550 C CA . PRO A 1 73 ? 10.085 6.762 5.734 1.00 91.06 73 PRO A CA 1
ATOM 551 C C . PRO A 1 73 ? 9.794 5.535 6.622 1.00 91.06 73 PRO A C 1
ATOM 553 O O . PRO A 1 73 ? 9.744 4.419 6.122 1.00 91.06 73 PRO A O 1
ATOM 556 N N . THR A 1 74 ? 9.645 5.696 7.937 1.00 96.00 74 THR A N 1
ATOM 557 C CA . THR A 1 74 ? 9.606 4.572 8.889 1.00 96.00 74 THR A CA 1
ATOM 558 C C . THR A 1 74 ? 8.226 3.938 9.073 1.00 96.00 74 THR A C 1
ATOM 560 O O . THR A 1 74 ? 8.150 2.796 9.513 1.00 96.00 74 THR A 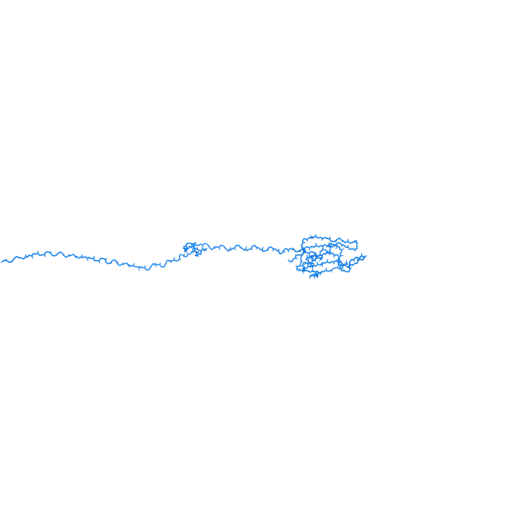O 1
ATOM 563 N N . VAL A 1 75 ? 7.138 4.634 8.737 1.00 96.69 75 VAL A N 1
ATOM 564 C CA . VAL A 1 75 ? 5.751 4.143 8.730 1.00 96.69 75 VAL A CA 1
ATOM 565 C C . VAL A 1 75 ? 5.072 4.589 7.434 1.00 96.69 75 VAL A C 1
ATOM 567 O O . VAL A 1 75 ? 4.510 5.684 7.371 1.00 96.69 75 VAL A O 1
ATOM 570 N N . ALA A 1 76 ? 5.158 3.776 6.383 1.00 97.19 76 ALA A N 1
ATOM 571 C CA . ALA A 1 76 ? 4.582 4.074 5.071 1.00 97.19 76 ALA A CA 1
ATOM 572 C C . ALA A 1 76 ? 4.517 2.823 4.183 1.00 97.19 76 ALA A C 1
ATOM 574 O O . ALA A 1 76 ? 5.238 1.849 4.410 1.00 97.19 76 ALA A O 1
ATOM 575 N N . ILE A 1 77 ? 3.686 2.884 3.141 1.00 97.50 77 ILE A N 1
ATOM 576 C CA . ILE A 1 77 ? 3.732 1.935 2.024 1.00 97.50 77 ILE A CA 1
ATOM 577 C C . ILE A 1 77 ? 4.242 2.674 0.792 1.00 97.50 77 ILE A C 1
ATOM 579 O O . ILE A 1 77 ? 3.639 3.650 0.354 1.00 97.50 77 ILE A O 1
ATOM 583 N N . THR A 1 78 ? 5.348 2.203 0.235 1.00 96.62 78 THR A N 1
ATOM 584 C CA . THR A 1 78 ? 6.005 2.785 -0.935 1.00 96.62 78 THR A CA 1
ATOM 585 C C . THR A 1 78 ? 5.825 1.854 -2.124 1.00 96.62 78 THR A C 1
ATOM 587 O O . THR A 1 78 ? 6.064 0.657 -1.997 1.00 96.62 78 THR A O 1
ATOM 590 N N . MET A 1 79 ? 5.415 2.391 -3.271 1.00 96.62 79 MET A N 1
ATOM 591 C CA . MET A 1 79 ? 5.202 1.660 -4.520 1.00 96.62 79 MET A CA 1
ATOM 592 C C . MET A 1 79 ? 5.950 2.350 -5.654 1.00 96.62 79 MET A C 1
ATOM 594 O O . MET A 1 79 ? 5.771 3.548 -5.855 1.00 96.62 79 MET A O 1
ATOM 598 N N . GLY A 1 80 ? 6.767 1.623 -6.408 1.00 95.00 80 GLY A N 1
ATOM 599 C CA . GLY A 1 80 ? 7.505 2.210 -7.525 1.00 95.00 80 GLY A CA 1
ATOM 600 C C . GLY A 1 80 ? 8.679 1.352 -7.985 1.00 95.00 80 GLY A C 1
ATOM 601 O O . GLY A 1 80 ? 8.742 0.172 -7.629 1.00 95.00 80 GLY A O 1
ATOM 602 N N . PRO A 1 81 ? 9.605 1.929 -8.767 1.00 93.44 81 PRO A N 1
ATOM 603 C CA . PRO A 1 81 ? 10.813 1.252 -9.216 1.00 93.44 81 PRO A CA 1
ATOM 604 C C . PRO A 1 81 ? 11.632 0.702 -8.044 1.00 93.44 81 PRO A C 1
ATOM 606 O O . PRO A 1 81 ? 11.825 1.371 -7.028 1.00 93.44 81 PRO A O 1
ATOM 609 N N . MET A 1 82 ? 12.104 -0.534 -8.177 1.00 91.75 82 MET A N 1
ATOM 610 C CA . MET A 1 82 ? 12.782 -1.267 -7.112 1.00 91.75 82 MET A CA 1
ATOM 611 C C . MET A 1 82 ? 13.838 -2.227 -7.678 1.00 91.75 82 MET A C 1
ATOM 613 O O . MET A 1 82 ? 13.854 -2.564 -8.864 1.00 91.75 82 MET A O 1
ATOM 617 N N . GLY A 1 83 ? 14.734 -2.682 -6.803 1.00 88.50 83 GLY A N 1
ATOM 618 C CA . GLY A 1 83 ? 15.804 -3.615 -7.131 1.00 88.50 83 GLY A CA 1
ATOM 619 C C . GLY A 1 83 ? 17.109 -2.887 -7.418 1.00 88.50 83 GLY A C 1
ATOM 620 O O . GLY A 1 83 ? 17.392 -1.847 -6.824 1.00 88.50 83 GLY A O 1
ATOM 621 N N . ASN A 1 84 ? 17.927 -3.450 -8.306 1.00 88.25 84 ASN A N 1
ATOM 622 C CA . ASN A 1 84 ? 19.175 -2.813 -8.706 1.00 88.25 84 ASN A CA 1
ATOM 623 C C . ASN A 1 84 ? 18.863 -1.619 -9.618 1.00 88.25 84 ASN A C 1
ATOM 625 O O . ASN A 1 84 ? 18.615 -1.797 -10.810 1.00 88.25 84 ASN A O 1
ATOM 629 N N . CYS A 1 85 ? 18.805 -0.431 -9.023 1.00 86.81 85 CYS A N 1
ATOM 630 C CA . CYS A 1 85 ? 18.598 0.828 -9.719 1.00 86.81 85 CYS A CA 1
ATOM 631 C C . CYS A 1 85 ? 19.945 1.489 -9.998 1.00 86.81 85 CYS A C 1
ATOM 633 O O . CYS A 1 85 ? 20.753 1.677 -9.089 1.00 86.81 85 CYS A O 1
ATOM 635 N N . SER A 1 86 ? 20.173 1.869 -11.248 1.00 85.00 86 SER A N 1
ATOM 636 C CA . SER A 1 86 ? 21.363 2.609 -11.661 1.00 85.00 86 SER A CA 1
ATOM 637 C C . SER A 1 86 ? 20.977 3.957 -12.251 1.00 85.00 86 SER A C 1
ATOM 639 O O . SER A 1 86 ? 19.852 4.147 -12.717 1.00 85.00 86 SER A O 1
ATOM 641 N N . ALA A 1 87 ? 21.923 4.898 -12.218 1.00 78.50 87 ALA A N 1
ATOM 642 C CA . ALA A 1 87 ? 21.709 6.226 -12.774 1.00 78.50 87 ALA A CA 1
ATOM 643 C C . ALA A 1 87 ? 21.355 6.160 -14.264 1.00 78.50 87 ALA A C 1
ATOM 645 O O . ALA A 1 87 ? 20.469 6.900 -14.664 1.00 78.50 87 ALA A O 1
ATOM 646 N N . ASP A 1 88 ? 21.966 5.240 -15.023 1.00 80.38 88 ASP A N 1
ATOM 647 C CA . ASP A 1 88 ? 21.887 5.190 -16.492 1.00 80.38 88 ASP A CA 1
ATOM 648 C C . ASP A 1 88 ? 21.058 4.018 -17.049 1.00 80.38 88 ASP A C 1
ATOM 650 O O . ASP A 1 88 ? 20.643 4.049 -18.203 1.00 80.38 88 ASP A O 1
ATOM 654 N N . GLY A 1 89 ? 20.826 2.966 -16.259 1.00 76.94 89 GLY A N 1
ATOM 655 C CA . GLY A 1 89 ? 20.181 1.722 -16.709 1.00 76.94 89 GLY A CA 1
ATOM 656 C C . GLY A 1 89 ? 18.781 1.481 -16.145 1.00 76.94 89 GLY A C 1
ATOM 657 O O . GLY A 1 89 ? 18.217 0.409 -16.358 1.00 76.94 89 GLY A O 1
ATOM 658 N N . GLY A 1 90 ? 18.233 2.437 -15.393 1.00 87.12 90 GLY A N 1
ATOM 659 C CA . GLY A 1 90 ? 16.941 2.281 -14.726 1.00 87.12 90 GLY A CA 1
ATOM 660 C C . GLY A 1 90 ? 16.986 1.278 -13.572 1.00 87.12 90 GLY A C 1
ATOM 661 O O . GLY A 1 90 ? 18.050 1.017 -13.004 1.00 87.12 90 GLY A O 1
ATOM 662 N N . CYS A 1 91 ? 15.821 0.737 -13.212 1.00 90.06 91 CYS A N 1
ATOM 663 C CA . CYS A 1 91 ? 15.656 -0.255 -12.148 1.00 90.06 91 CYS A CA 1
ATOM 664 C C . CYS A 1 91 ? 15.327 -1.643 -12.706 1.00 90.06 91 CYS A C 1
ATOM 666 O O . CYS A 1 91 ? 14.670 -1.777 -13.740 1.00 90.06 91 CYS A O 1
ATOM 668 N N . ALA A 1 92 ? 15.739 -2.684 -11.980 1.00 91.38 92 ALA A N 1
ATOM 669 C CA . ALA A 1 92 ? 15.478 -4.082 -12.335 1.00 91.38 92 ALA A CA 1
ATOM 670 C C . ALA A 1 92 ? 13.979 -4.452 -12.376 1.00 91.38 92 ALA A C 1
ATOM 672 O O . ALA A 1 92 ? 13.600 -5.441 -13.012 1.00 91.38 92 ALA A O 1
ATOM 673 N N . GLY A 1 93 ? 13.134 -3.684 -11.691 1.00 93.38 93 GLY A N 1
ATOM 674 C CA . GLY A 1 93 ? 11.709 -3.945 -11.606 1.00 93.38 93 GLY A CA 1
ATOM 675 C C . GLY A 1 93 ? 10.940 -2.845 -10.890 1.00 93.38 93 GLY A C 1
ATOM 676 O O . GLY A 1 93 ? 11.448 -1.744 -10.667 1.00 93.38 93 GLY A O 1
ATOM 677 N N . TYR A 1 94 ? 9.726 -3.193 -10.475 1.00 95.38 94 TYR A N 1
ATOM 678 C CA . TYR A 1 94 ? 8.891 -2.397 -9.581 1.00 95.38 94 TYR A CA 1
ATOM 679 C C . TYR A 1 94 ? 8.495 -3.232 -8.370 1.00 95.38 94 TYR A C 1
ATOM 681 O O . TYR A 1 94 ? 8.477 -4.463 -8.408 1.00 95.38 94 TYR A O 1
ATOM 689 N N . GLY A 1 95 ? 8.163 -2.574 -7.271 1.00 96.19 95 GLY A N 1
ATOM 690 C CA . GLY A 1 95 ? 7.809 -3.270 -6.052 1.00 96.19 95 GLY A CA 1
ATOM 691 C C . GLY A 1 95 ? 7.057 -2.419 -5.056 1.00 96.19 95 GLY A C 1
ATOM 692 O O . GLY A 1 95 ? 6.828 -1.224 -5.248 1.00 96.19 95 GLY A O 1
ATOM 693 N N . ILE A 1 96 ? 6.674 -3.090 -3.978 1.00 97.38 96 ILE A N 1
ATOM 694 C CA . ILE A 1 96 ? 6.096 -2.493 -2.789 1.00 97.38 96 ILE A CA 1
ATOM 695 C C . ILE A 1 96 ? 7.057 -2.708 -1.630 1.00 97.38 96 ILE A C 1
ATOM 697 O O . ILE A 1 96 ? 7.577 -3.810 -1.432 1.00 97.38 96 ILE A O 1
ATOM 701 N N . VAL A 1 97 ? 7.217 -1.675 -0.817 1.00 96.94 97 VAL A N 1
ATOM 702 C CA . VAL A 1 97 ? 7.908 -1.726 0.466 1.00 96.94 97 VAL A CA 1
ATOM 703 C C . VAL A 1 97 ? 6.966 -1.214 1.543 1.00 96.94 97 VAL A C 1
ATOM 705 O O . VAL A 1 97 ? 6.401 -0.132 1.417 1.00 96.94 97 VAL A O 1
ATOM 708 N N . VAL A 1 98 ? 6.800 -1.993 2.606 1.00 97.50 98 VAL A N 1
ATOM 709 C CA . VAL A 1 98 ? 6.026 -1.627 3.789 1.00 97.50 98 VAL A CA 1
ATOM 710 C C . VAL A 1 98 ? 6.997 -1.419 4.941 1.00 97.50 98 VAL A C 1
ATOM 712 O O . VAL A 1 98 ? 7.630 -2.365 5.413 1.00 97.50 98 VAL A O 1
ATOM 715 N N . ASN A 1 99 ? 7.094 -0.184 5.414 1.00 97.38 99 ASN A N 1
ATOM 716 C CA . ASN A 1 99 ? 7.811 0.170 6.630 1.00 97.38 99 ASN A CA 1
ATOM 717 C C . ASN A 1 99 ? 6.789 0.356 7.756 1.00 97.38 99 ASN A C 1
ATOM 719 O O . ASN A 1 99 ? 5.852 1.133 7.602 1.00 97.38 99 ASN A O 1
ATOM 723 N N . ASP A 1 100 ? 6.953 -0.362 8.871 1.00 95.94 100 ASP A N 1
ATOM 724 C CA . ASP A 1 100 ? 6.046 -0.319 10.029 1.00 95.94 100 ASP A CA 1
ATOM 725 C C . ASP A 1 100 ? 6.843 -0.105 11.325 1.00 95.94 100 ASP A C 1
ATOM 727 O O . ASP A 1 100 ? 7.090 -1.024 12.103 1.00 95.94 100 ASP A O 1
ATOM 731 N N . GLY A 1 101 ? 7.315 1.124 11.516 1.00 95.25 101 GLY A N 1
ATOM 732 C CA . GLY A 1 101 ? 8.056 1.575 12.695 1.00 95.25 101 GLY A CA 1
ATOM 733 C C . GLY A 1 101 ? 9.582 1.512 12.571 1.00 95.25 101 GLY A C 1
ATOM 734 O O . GLY A 1 101 ? 10.272 1.801 13.545 1.00 95.25 101 GLY A O 1
ATOM 735 N N . SER A 1 102 ? 10.129 1.158 11.404 1.00 94.38 102 SER A N 1
ATOM 736 C CA . SER A 1 102 ? 11.575 1.017 11.182 1.00 94.38 102 SER A CA 1
ATOM 737 C C . SER A 1 102 ? 11.970 1.306 9.731 1.00 94.38 102 SER A C 1
ATOM 739 O O . SER A 1 102 ? 11.148 1.226 8.820 1.00 94.38 102 SER A O 1
ATOM 741 N N . TYR A 1 103 ? 13.254 1.602 9.513 1.00 92.81 103 TYR A N 1
ATOM 742 C CA . TYR A 1 103 ? 13.860 1.678 8.179 1.00 92.81 103 TYR A CA 1
ATOM 743 C C . TYR A 1 103 ? 13.953 0.308 7.494 1.00 92.81 103 TYR A C 1
ATOM 745 O O . TYR A 1 103 ? 13.951 0.237 6.267 1.00 92.81 103 TYR A O 1
ATOM 753 N N . THR A 1 104 ? 13.997 -0.781 8.266 1.00 95.00 104 THR A N 1
ATOM 754 C CA . THR A 1 104 ? 13.915 -2.135 7.710 1.00 95.00 104 THR A CA 1
ATOM 755 C C . THR A 1 104 ? 12.475 -2.420 7.281 1.00 95.00 104 THR A C 1
ATOM 757 O O . THR A 1 104 ? 11.570 -2.257 8.106 1.00 95.00 104 THR A O 1
ATOM 760 N N . PRO A 1 105 ? 12.236 -2.863 6.035 1.00 95.56 105 PRO A N 1
ATOM 761 C CA . PRO A 1 105 ? 10.902 -3.246 5.593 1.00 95.56 105 PRO A CA 1
ATOM 762 C C . PRO A 1 105 ? 10.323 -4.359 6.468 1.00 95.56 105 PRO A C 1
ATOM 764 O O . PRO A 1 105 ? 10.951 -5.400 6.651 1.00 95.56 105 PRO A O 1
ATOM 767 N N . ALA A 1 106 ? 9.111 -4.155 6.978 1.00 96.44 106 ALA A N 1
ATOM 768 C CA . ALA A 1 106 ? 8.338 -5.204 7.640 1.00 96.44 106 ALA A CA 1
ATOM 769 C C . ALA A 1 106 ? 7.800 -6.218 6.620 1.00 96.44 106 ALA A C 1
ATOM 771 O O . ALA A 1 106 ? 7.622 -7.395 6.928 1.00 96.44 106 ALA A O 1
ATOM 772 N N . TRP A 1 107 ? 7.548 -5.755 5.395 1.00 97.12 107 TRP A N 1
ATOM 773 C CA . TRP A 1 107 ? 7.144 -6.585 4.270 1.00 97.12 107 TRP A CA 1
ATOM 774 C C . TRP A 1 107 ? 7.541 -5.910 2.958 1.00 97.12 107 TRP A C 1
ATOM 776 O O . TRP A 1 107 ? 7.564 -4.682 2.857 1.00 97.12 107 TRP A O 1
ATOM 786 N N . SER A 1 108 ? 7.847 -6.702 1.938 1.00 96.38 108 SER A N 1
ATOM 787 C CA . SER A 1 108 ? 8.087 -6.193 0.594 1.00 96.38 108 SER A CA 1
ATOM 788 C C . SER A 1 108 ? 7.788 -7.252 -0.454 1.00 96.38 108 SER A C 1
ATOM 790 O O . SER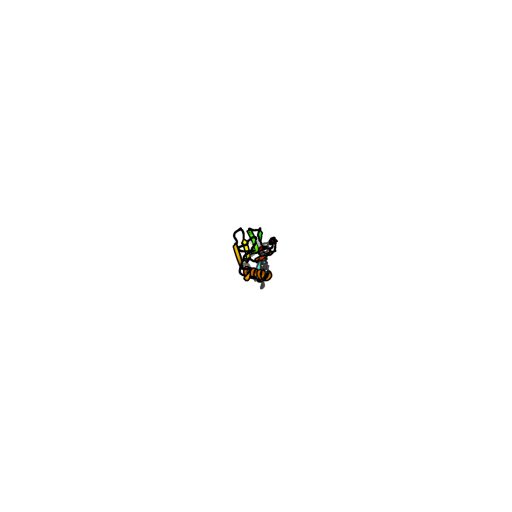 A 1 108 ? 7.781 -8.454 -0.180 1.00 96.38 108 SER A O 1
ATOM 792 N N . ARG A 1 109 ? 7.547 -6.792 -1.679 1.00 96.50 109 ARG A N 1
ATOM 793 C CA . ARG A 1 109 ? 7.433 -7.652 -2.853 1.00 96.50 109 ARG A CA 1
ATOM 794 C C . ARG A 1 109 ? 7.911 -6.905 -4.083 1.00 96.50 109 ARG A C 1
ATOM 796 O O . ARG A 1 109 ? 7.654 -5.715 -4.211 1.00 96.50 109 ARG A O 1
ATOM 803 N N . MET A 1 110 ? 8.578 -7.615 -4.983 1.00 95.75 110 MET A N 1
ATOM 804 C CA . MET A 1 110 ? 9.100 -7.062 -6.226 1.00 95.75 110 MET A CA 1
ATOM 805 C C . MET A 1 110 ? 8.668 -7.933 -7.403 1.00 95.75 110 MET A C 1
ATOM 807 O O . MET A 1 110 ? 8.540 -9.150 -7.260 1.00 95.75 110 MET A O 1
ATOM 811 N N . TRP A 1 111 ? 8.481 -7.288 -8.546 1.00 96.12 111 TRP A N 1
ATOM 812 C CA . TRP A 1 111 ? 8.285 -7.892 -9.853 1.00 96.12 111 TRP A CA 1
ATOM 813 C C . TRP A 1 111 ? 9.311 -7.306 -10.805 1.00 96.12 111 TRP A C 1
ATOM 815 O O . TRP A 1 111 ? 9.602 -6.110 -10.772 1.00 96.12 111 TRP A O 1
ATOM 825 N N . SER A 1 112 ? 9.869 -8.155 -11.647 1.00 93.88 112 SER A N 1
ATOM 826 C CA . SER A 1 112 ? 10.773 -7.731 -12.706 1.00 93.88 112 SER A CA 1
ATOM 827 C C . SER A 1 112 ? 10.028 -6.994 -13.825 1.00 93.88 112 SER A C 1
ATOM 829 O O . SER A 1 112 ? 8.813 -7.120 -13.977 1.00 93.88 112 SER A O 1
ATOM 831 N N . ASN A 1 113 ? 10.760 -6.248 -14.654 1.00 89.38 113 ASN A N 1
ATOM 832 C CA . ASN A 1 113 ? 10.157 -5.478 -15.750 1.00 89.38 113 ASN A CA 1
ATOM 833 C C . ASN A 1 113 ? 9.408 -6.338 -16.784 1.00 89.38 113 ASN A C 1
ATOM 835 O O . ASN A 1 113 ? 8.501 -5.839 -17.431 1.00 89.38 113 ASN A O 1
ATOM 839 N N . TRP A 1 114 ? 9.757 -7.617 -16.954 1.00 92.06 114 TRP A N 1
ATOM 840 C CA . TRP A 1 114 ? 9.054 -8.506 -17.891 1.00 92.06 114 TRP A CA 1
ATOM 841 C C . TRP A 1 114 ? 7.763 -9.096 -17.305 1.00 92.06 114 TRP A C 1
ATOM 843 O O . TRP A 1 114 ? 6.933 -9.612 -18.049 1.00 92.06 114 TRP A O 1
ATOM 853 N N . GLU A 1 115 ? 7.577 -9.021 -15.985 1.00 94.12 115 GLU A N 1
ATOM 854 C CA . GLU A 1 115 ? 6.342 -9.437 -15.311 1.00 94.12 115 GLU A CA 1
ATOM 855 C C . GLU A 1 115 ? 5.274 -8.343 -15.298 1.00 94.12 115 GLU A C 1
ATOM 857 O O . GLU A 1 115 ? 4.142 -8.630 -14.903 1.00 94.12 115 GLU A O 1
ATOM 862 N N . ILE A 1 116 ? 5.643 -7.114 -15.670 1.00 92.88 116 ILE A N 1
ATOM 863 C CA . ILE A 1 116 ? 4.804 -5.919 -15.611 1.00 92.88 116 ILE A CA 1
ATOM 864 C C . ILE A 1 116 ? 4.593 -5.408 -17.028 1.00 92.88 116 ILE A C 1
ATOM 866 O O . ILE A 1 116 ? 5.537 -4.975 -17.683 1.00 92.88 116 ILE A O 1
ATOM 870 N N . ALA A 1 117 ? 3.349 -5.441 -17.493 1.00 91.31 117 ALA A N 1
ATOM 871 C CA . ALA A 1 117 ? 3.014 -4.915 -18.812 1.00 91.31 117 ALA A CA 1
ATOM 872 C C . ALA A 1 117 ? 3.021 -3.376 -18.839 1.00 91.31 117 ALA A C 1
ATOM 874 O O . ALA A 1 117 ? 3.510 -2.771 -19.791 1.00 91.31 117 ALA A O 1
ATOM 875 N N . ASP A 1 118 ? 2.482 -2.753 -17.790 1.00 90.00 118 ASP A N 1
ATOM 876 C CA . ASP A 1 118 ? 2.346 -1.305 -17.641 1.00 90.00 118 ASP A CA 1
ATOM 877 C C . ASP A 1 118 ? 2.119 -0.907 -16.164 1.00 90.00 118 ASP A C 1
ATOM 879 O O . ASP A 1 118 ? 2.131 -1.740 -15.253 1.00 90.00 118 ASP A O 1
ATOM 883 N N . GLU A 1 119 ? 1.919 0.390 -15.910 1.00 87.12 119 GLU A N 1
ATOM 884 C CA . GLU A 1 119 ? 1.684 0.932 -14.565 1.00 87.12 119 GLU A CA 1
ATOM 885 C C . GLU A 1 119 ? 0.395 0.397 -13.917 1.00 87.12 119 GLU A C 1
ATOM 887 O O . GLU A 1 119 ? 0.361 0.150 -12.708 1.00 87.12 119 GLU A O 1
ATOM 892 N N . GLN A 1 120 ? -0.655 0.165 -14.708 1.00 92.00 120 GLN A N 1
ATOM 893 C CA . GLN A 1 120 ? -1.921 -0.357 -14.201 1.00 92.00 120 GLN A CA 1
ATOM 894 C C . GLN A 1 120 ? -1.786 -1.829 -13.797 1.00 92.00 120 GLN A C 1
ATOM 896 O O . GLN A 1 120 ? -2.317 -2.236 -12.762 1.00 92.00 120 GLN A O 1
ATOM 901 N N . ASP A 1 121 ? -1.052 -2.626 -14.573 1.00 94.25 121 ASP A N 1
ATOM 902 C CA . ASP A 1 121 ? -0.717 -4.011 -14.248 1.00 94.25 121 ASP A CA 1
ATOM 903 C C . ASP A 1 121 ? 0.125 -4.095 -12.966 1.00 94.25 121 ASP A C 1
ATOM 905 O O . ASP A 1 121 ? -0.185 -4.883 -12.066 1.00 94.25 121 ASP A O 1
ATOM 909 N N . PHE A 1 122 ? 1.122 -3.214 -12.814 1.00 94.50 122 PHE A N 1
ATOM 910 C CA . PHE A 1 122 ? 1.863 -3.087 -11.558 1.00 94.50 122 PHE A CA 1
ATOM 911 C C . PHE A 1 122 ? 0.929 -2.781 -10.383 1.00 94.50 122 PHE A C 1
ATOM 913 O O . PHE A 1 122 ? 0.975 -3.485 -9.371 1.00 94.50 122 PHE A O 1
ATOM 920 N N . TYR A 1 123 ? 0.052 -1.782 -10.513 1.00 93.25 123 TYR A N 1
ATOM 921 C CA . TYR A 1 123 ? -0.891 -1.424 -9.455 1.00 93.25 123 TYR A CA 1
ATOM 922 C C . TYR A 1 123 ? -1.809 -2.598 -9.086 1.00 93.25 123 TYR A C 1
ATOM 924 O O . TYR A 1 123 ? -1.982 -2.911 -7.908 1.00 93.25 123 TYR A O 1
ATOM 932 N N . ASN A 1 124 ? -2.341 -3.316 -10.076 1.00 95.06 124 ASN A N 1
ATOM 933 C CA . ASN A 1 124 ? -3.207 -4.473 -9.848 1.00 95.06 124 ASN A CA 1
ATOM 934 C C . ASN A 1 124 ? -2.477 -5.599 -9.099 1.00 95.06 124 ASN A C 1
ATOM 936 O O . ASN A 1 124 ? -3.002 -6.135 -8.119 1.00 95.06 124 ASN A O 1
ATOM 940 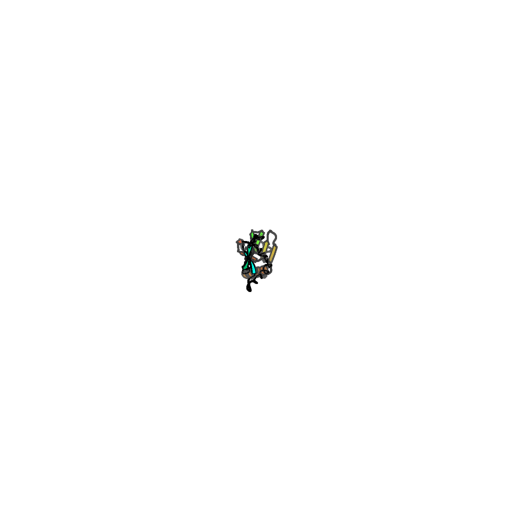N N . LYS A 1 125 ? -1.244 -5.933 -9.506 1.00 96.19 125 LYS A N 1
ATOM 941 C CA . LYS A 1 125 ? -0.404 -6.921 -8.803 1.00 96.19 125 LYS A CA 1
ATOM 942 C C . LYS A 1 125 ? -0.067 -6.469 -7.390 1.00 96.19 125 LYS A C 1
ATOM 944 O O . LYS A 1 125 ? -0.068 -7.286 -6.466 1.00 96.19 125 LYS A O 1
ATOM 949 N N . ALA A 1 126 ? 0.198 -5.179 -7.219 1.00 95.62 126 ALA A N 1
ATOM 950 C CA . ALA A 1 126 ? 0.516 -4.591 -5.935 1.00 95.62 126 ALA A CA 1
ATOM 951 C C . ALA A 1 126 ? -0.656 -4.702 -4.952 1.00 95.62 126 ALA A C 1
ATOM 953 O O . ALA A 1 126 ? -0.488 -5.201 -3.838 1.00 95.62 126 ALA A O 1
ATOM 954 N N . MET A 1 127 ? -1.859 -4.340 -5.397 1.00 94.94 127 MET A N 1
ATOM 955 C CA . MET A 1 127 ? -3.079 -4.477 -4.605 1.00 94.94 127 MET A CA 1
ATOM 956 C C . MET A 1 127 ? -3.401 -5.935 -4.284 1.00 94.94 127 MET A C 1
ATOM 958 O O . MET A 1 127 ? -3.735 -6.246 -3.141 1.00 94.94 127 MET A O 1
ATOM 962 N N . ALA A 1 128 ? -3.235 -6.846 -5.247 1.00 95.38 128 ALA A N 1
ATOM 963 C CA . ALA A 1 128 ? -3.415 -8.275 -5.007 1.00 95.38 128 ALA A CA 1
ATOM 964 C C . ALA A 1 128 ? -2.421 -8.809 -3.960 1.00 95.38 128 ALA A C 1
ATOM 966 O O . ALA A 1 128 ? -2.795 -9.592 -3.090 1.00 95.38 128 ALA A O 1
ATOM 967 N N . ALA A 1 129 ? -1.163 -8.365 -3.998 1.00 96.00 129 ALA A N 1
ATOM 968 C CA . ALA A 1 129 ? -0.166 -8.758 -3.010 1.00 96.00 129 ALA A CA 1
ATOM 969 C C . ALA A 1 129 ? -0.485 -8.211 -1.610 1.00 96.00 129 ALA A C 1
ATOM 971 O O . ALA A 1 129 ? -0.403 -8.961 -0.636 1.00 96.00 129 ALA A O 1
ATOM 972 N N . LEU A 1 130 ? -0.904 -6.946 -1.507 1.00 95.12 130 LEU A N 1
ATOM 973 C CA . LEU A 1 130 ? -1.317 -6.349 -0.235 1.00 95.12 130 LEU A CA 1
ATOM 974 C C . LEU A 1 130 ? -2.548 -7.046 0.351 1.00 95.12 130 LEU A C 1
ATOM 976 O O . LEU A 1 130 ? -2.563 -7.308 1.549 1.00 95.12 130 LEU A O 1
ATOM 980 N N . ALA A 1 131 ? -3.516 -7.450 -0.477 1.00 92.81 131 ALA A N 1
ATOM 981 C CA . ALA A 1 131 ? -4.693 -8.202 -0.037 1.00 92.81 131 ALA A CA 1
ATOM 982 C C . ALA A 1 131 ? -4.364 -9.571 0.590 1.00 92.81 131 ALA A C 1
ATOM 984 O O . ALA A 1 131 ? -5.149 -10.089 1.379 1.00 92.81 131 ALA A O 1
ATOM 985 N N . THR A 1 132 ? -3.206 -10.157 0.266 1.00 93.44 132 THR A N 1
ATOM 986 C CA . THR A 1 132 ? -2.711 -11.392 0.910 1.00 93.44 132 THR A CA 1
ATOM 987 C C . THR A 1 132 ? -1.875 -11.131 2.166 1.00 93.44 132 THR A C 1
ATOM 989 O O . THR A 1 132 ? -1.396 -12.065 2.805 1.00 93.44 132 THR A O 1
ATOM 992 N N . SER A 1 133 ? -1.673 -9.861 2.512 1.00 93.38 133 SER A N 1
ATOM 993 C CA . SER A 1 133 ? -0.924 -9.413 3.680 1.00 93.38 133 SER A CA 1
ATOM 994 C C . SER A 1 133 ? -1.868 -8.856 4.751 1.00 93.38 133 SER A C 1
ATOM 996 O O . SER A 1 133 ? -3.075 -8.755 4.557 1.00 93.38 133 SER A O 1
ATOM 998 N N . GLN A 1 134 ? -1.308 -8.454 5.889 1.00 93.06 134 GLN A N 1
ATOM 999 C CA . GLN A 1 134 ? -2.034 -7.698 6.916 1.00 93.06 134 GLN A CA 1
ATOM 1000 C C . GLN A 1 134 ? -2.073 -6.185 6.641 1.00 93.06 134 GLN A C 1
ATOM 1002 O O . GLN A 1 134 ? -2.512 -5.432 7.496 1.00 93.06 134 GLN A O 1
ATOM 1007 N N . TYR A 1 135 ? -1.546 -5.717 5.507 1.00 95.19 135 TYR A N 1
ATOM 1008 C CA . TYR A 1 135 ? -1.394 -4.298 5.199 1.00 95.19 135 TYR A CA 1
ATOM 1009 C C . TYR A 1 135 ? -2.319 -3.876 4.061 1.00 95.19 135 TYR A C 1
ATOM 1011 O O . TYR A 1 135 ? -2.524 -4.609 3.096 1.00 95.19 135 TYR A O 1
ATOM 1019 N N . ARG A 1 136 ? -2.828 -2.648 4.137 1.00 94.44 136 ARG A N 1
ATOM 1020 C CA . ARG A 1 136 ? -3.618 -2.007 3.079 1.00 94.44 136 ARG A CA 1
ATOM 1021 C C . ARG A 1 136 ? -3.135 -0.580 2.849 1.00 94.44 136 ARG A C 1
ATOM 1023 O O . ARG A 1 136 ? -2.701 0.085 3.792 1.00 94.44 136 ARG A O 1
ATOM 1030 N N . LEU A 1 137 ? -3.237 -0.114 1.605 1.00 93.00 137 LEU A N 1
ATOM 1031 C CA . LEU A 1 137 ? -2.995 1.292 1.282 1.00 93.00 137 LEU A CA 1
ATOM 1032 C C . LEU A 1 137 ? -4.057 2.163 1.959 1.00 93.00 137 LEU A C 1
ATOM 1034 O O . LEU A 1 137 ? -5.252 1.871 1.871 1.00 93.00 137 LEU A O 1
ATOM 1038 N N . GLY A 1 138 ? -3.618 3.232 2.616 1.00 93.44 138 GLY A N 1
ATOM 1039 C CA . GLY A 1 138 ? -4.485 4.346 2.988 1.00 93.44 138 GLY A CA 1
ATOM 1040 C C . GLY A 1 138 ? -4.409 5.471 1.962 1.00 93.44 138 GLY A C 1
ATOM 1041 O O . GLY A 1 138 ? -4.261 5.228 0.763 1.00 93.44 138 GLY A O 1
ATOM 1042 N N . ALA A 1 139 ? -4.504 6.718 2.424 1.00 93.75 139 ALA A N 1
ATOM 1043 C CA . ALA A 1 139 ? -4.434 7.859 1.521 1.00 93.75 139 ALA A CA 1
ATOM 1044 C C . ALA A 1 139 ? -3.053 7.966 0.852 1.00 93.75 139 ALA A C 1
ATOM 1046 O O . ALA A 1 139 ? -2.017 7.730 1.479 1.00 93.75 139 ALA A O 1
ATOM 1047 N N . TRP A 1 140 ? -3.031 8.383 -0.413 1.00 94.69 140 TRP A N 1
ATOM 1048 C CA . TRP A 1 140 ? -1.800 8.847 -1.050 1.00 94.69 140 TRP A CA 1
ATOM 1049 C C . TRP A 1 140 ? -1.281 10.098 -0.329 1.00 94.69 140 TRP A C 1
ATOM 1051 O O . TRP A 1 140 ? -2.072 10.962 0.062 1.00 94.69 140 TRP A O 1
ATOM 1061 N N . LYS A 1 141 ? 0.039 10.194 -0.137 1.00 95.56 141 LYS A N 1
ATOM 1062 C CA . LYS A 1 141 ? 0.672 11.327 0.556 1.00 95.56 141 LYS A CA 1
ATOM 1063 C C . LYS A 1 141 ? 1.638 12.105 -0.310 1.00 95.56 141 LYS A C 1
ATOM 1065 O O . LYS A 1 141 ? 1.610 13.331 -0.285 1.00 95.56 141 LYS A O 1
ATOM 1070 N N . LEU A 1 142 ? 2.522 11.408 -1.015 1.00 93.19 142 LEU A N 1
ATOM 1071 C CA . LEU A 1 142 ? 3.543 12.044 -1.836 1.00 93.19 142 LEU A CA 1
ATOM 1072 C C . LEU A 1 142 ? 4.006 11.122 -2.958 1.00 93.19 142 LEU A C 1
ATOM 1074 O O . LEU A 1 142 ? 3.832 9.903 -2.897 1.00 93.19 142 LEU A O 1
ATOM 1078 N N . SER A 1 143 ? 4.630 11.729 -3.961 1.00 92.75 143 SER A N 1
ATOM 1079 C CA . SER A 1 143 ? 5.318 11.022 -5.032 1.00 92.75 143 SER A CA 1
ATOM 1080 C C . SER A 1 143 ? 6.714 11.602 -5.214 1.00 92.75 143 SER A C 1
ATOM 1082 O O . SER A 1 143 ? 6.884 12.818 -5.294 1.00 92.75 143 SER A O 1
ATOM 1084 N N . THR A 1 144 ? 7.705 10.726 -5.306 1.00 89.81 144 THR A N 1
ATOM 1085 C CA . THR A 1 144 ? 9.056 11.071 -5.741 1.00 89.81 144 THR A CA 1
ATOM 1086 C C . THR A 1 144 ? 9.106 10.919 -7.253 1.00 89.81 144 THR A C 1
ATOM 1088 O O . THR A 1 144 ? 8.780 9.853 -7.780 1.00 89.81 144 THR A O 1
ATOM 1091 N N . LEU A 1 145 ? 9.485 11.990 -7.949 1.00 86.56 145 LEU A N 1
ATOM 1092 C CA . LEU A 1 145 ? 9.615 11.965 -9.401 1.00 86.56 145 LEU A CA 1
ATOM 1093 C C . LEU A 1 145 ? 10.810 11.106 -9.815 1.00 86.56 145 LEU A C 1
ATOM 1095 O O . LEU A 1 145 ? 11.885 11.191 -9.219 1.00 86.56 145 LEU A O 1
ATOM 1099 N N . GLY A 1 146 ? 10.604 10.297 -10.849 1.00 82.88 146 GLY A N 1
ATOM 1100 C CA . GLY A 1 146 ? 11.669 9.583 -11.535 1.00 82.88 146 GLY A CA 1
ATOM 1101 C C . GLY A 1 146 ? 12.614 10.540 -12.264 1.00 82.88 146 GLY A C 1
ATOM 1102 O O . GLY A 1 146 ? 12.304 11.712 -12.485 1.00 82.88 146 GLY A O 1
ATOM 1103 N N . ASN A 1 147 ? 13.782 10.040 -12.659 1.00 81.69 147 ASN A N 1
ATOM 1104 C CA . ASN A 1 147 ? 14.836 10.839 -13.297 1.00 81.69 147 ASN A CA 1
ATOM 1105 C C . ASN A 1 147 ? 14.913 10.659 -14.827 1.00 81.69 147 ASN A C 1
ATOM 1107 O O . ASN A 1 147 ? 15.922 11.010 -15.433 1.00 81.69 147 ASN A O 1
ATOM 1111 N N . GLY A 1 148 ? 13.882 10.076 -15.444 1.00 79.50 148 GLY A N 1
ATOM 1112 C CA . GLY A 1 148 ? 13.846 9.739 -16.873 1.00 79.50 148 GLY A CA 1
ATOM 1113 C C . GLY A 1 148 ? 14.350 8.330 -17.203 1.00 79.50 148 GLY A C 1
ATOM 1114 O O . GLY A 1 148 ? 13.911 7.766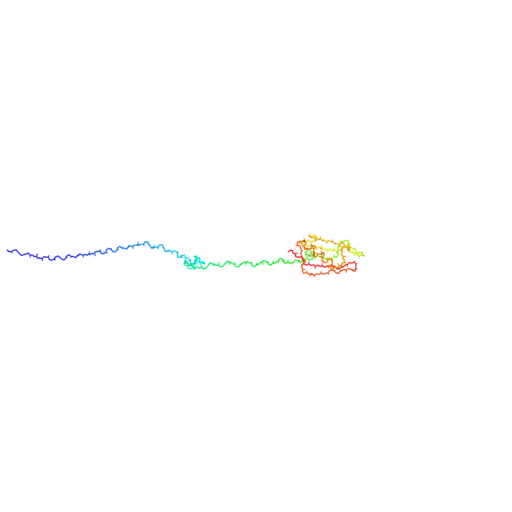 -18.200 1.00 79.50 148 GLY A O 1
ATOM 1115 N N . ASN A 1 149 ? 15.176 7.725 -16.342 1.00 80.88 149 ASN A N 1
ATOM 1116 C CA . ASN A 1 149 ? 15.647 6.341 -16.502 1.00 80.88 149 ASN A CA 1
ATOM 1117 C C . ASN A 1 149 ? 14.791 5.328 -15.726 1.00 80.88 149 ASN A C 1
ATOM 1119 O O . ASN A 1 149 ? 14.802 4.137 -16.025 1.00 80.88 149 ASN A O 1
ATOM 1123 N N . TYR A 1 150 ? 14.021 5.790 -14.744 1.00 83.31 150 TYR A N 1
ATOM 1124 C CA . TYR A 1 150 ? 12.993 5.005 -14.065 1.00 83.31 150 TYR A CA 1
ATOM 1125 C C . TYR A 1 150 ? 11.794 5.887 -13.705 1.00 83.31 150 TYR A C 1
ATOM 1127 O O . TYR A 1 150 ? 11.899 7.116 -13.680 1.00 83.31 150 TYR A O 1
ATOM 1135 N N . GLY A 1 151 ? 10.649 5.239 -13.476 1.00 85.25 151 GLY A N 1
ATOM 1136 C CA . GLY A 1 151 ? 9.370 5.890 -13.195 1.00 85.25 151 GLY A CA 1
ATOM 1137 C C . GLY A 1 151 ? 9.283 6.553 -11.817 1.00 85.25 151 GLY A C 1
ATOM 1138 O O . GLY A 1 151 ? 10.241 6.595 -11.047 1.00 85.25 151 GLY A O 1
ATOM 1139 N N . ASN A 1 152 ? 8.101 7.075 -11.504 1.00 90.50 152 ASN A N 1
ATOM 1140 C CA . ASN A 1 152 ? 7.834 7.714 -10.220 1.00 90.50 152 ASN A CA 1
ATOM 1141 C C . ASN A 1 152 ? 7.636 6.674 -9.110 1.00 90.50 152 ASN A C 1
ATOM 1143 O O . ASN A 1 152 ? 7.168 5.563 -9.352 1.00 90.50 152 ASN A O 1
ATOM 1147 N N . THR A 1 153 ? 7.917 7.081 -7.877 1.00 92.50 153 THR A N 1
ATOM 1148 C CA . THR A 1 153 ? 7.610 6.302 -6.676 1.00 92.50 153 THR A CA 1
ATOM 1149 C C . THR A 1 153 ? 6.506 6.999 -5.901 1.00 92.50 153 THR A C 1
ATOM 1151 O O . THR A 1 153 ? 6.641 8.171 -5.563 1.00 92.50 153 THR A O 1
ATOM 1154 N N . SER A 1 154 ? 5.427 6.296 -5.583 1.00 95.38 154 SER A N 1
ATOM 1155 C CA . SER A 1 154 ? 4.316 6.802 -4.776 1.00 95.38 154 SER A CA 1
ATOM 1156 C C . SER A 1 154 ? 4.381 6.275 -3.350 1.00 95.38 154 SER A C 1
ATOM 1158 O O . SER A 1 154 ? 4.746 5.125 -3.115 1.00 95.38 154 SER A O 1
ATOM 1160 N N . VAL A 1 155 ? 3.989 7.111 -2.393 1.00 96.94 155 VAL A N 1
ATOM 1161 C CA . VAL A 1 155 ? 3.988 6.775 -0.970 1.00 96.94 155 VAL A CA 1
ATOM 1162 C C . VAL A 1 155 ? 2.599 7.012 -0.384 1.00 96.94 155 VAL A C 1
ATOM 1164 O O . VAL A 1 155 ? 1.992 8.072 -0.564 1.00 96.94 155 VAL A O 1
ATOM 1167 N N . TYR A 1 156 ? 2.118 6.012 0.343 1.00 97.00 156 TYR A N 1
ATOM 1168 C CA . TYR A 1 156 ? 0.786 5.929 0.923 1.00 97.00 156 TYR A CA 1
ATOM 1169 C C . TYR A 1 156 ? 0.861 5.746 2.439 1.00 97.00 156 TYR A C 1
ATOM 1171 O O . TYR A 1 156 ? 1.870 5.289 2.989 1.00 97.00 156 TYR A O 1
ATOM 1179 N N . GLU A 1 157 ? -0.236 6.066 3.121 1.00 96.88 157 GLU A N 1
ATOM 1180 C CA . GLU A 1 157 ? -0.417 5.663 4.515 1.00 96.88 157 GLU A CA 1
ATOM 1181 C C . GLU A 1 157 ? -0.431 4.138 4.640 1.00 96.88 157 GLU A C 1
ATOM 1183 O O . GLU A 1 157 ? -0.947 3.421 3.778 1.00 96.88 157 GLU A O 1
ATOM 1188 N N . LEU A 1 158 ? 0.094 3.655 5.760 1.00 95.56 158 LEU A N 1
ATOM 1189 C CA . LEU A 1 158 ? 0.022 2.258 6.146 1.00 95.56 158 LEU A CA 1
ATOM 1190 C C . LEU A 1 158 ? -1.216 2.053 7.010 1.00 95.56 158 LEU A C 1
ATOM 1192 O O . LEU A 1 158 ? -1.290 2.582 8.121 1.00 95.56 158 LEU A O 1
ATOM 1196 N N . CYS A 1 159 ? -2.160 1.241 6.547 1.00 93.44 159 CYS A N 1
ATOM 1197 C CA . CYS A 1 159 ? -3.205 0.709 7.413 1.00 93.44 159 CYS A CA 1
ATOM 1198 C C . CYS A 1 159 ? -3.043 -0.804 7.582 1.00 93.44 159 CYS A C 1
ATOM 1200 O O . CYS A 1 159 ? -2.438 -1.477 6.746 1.00 93.44 159 CYS A O 1
ATOM 1202 N N . LYS A 1 160 ? -3.568 -1.311 8.693 1.00 88.50 160 LYS A N 1
ATOM 1203 C CA . LYS A 1 160 ? -3.452 -2.690 9.153 1.00 88.50 160 LYS A CA 1
ATOM 1204 C C . LYS A 1 160 ? -4.776 -3.129 9.765 1.00 88.50 160 LYS A C 1
ATOM 1206 O O . LYS A 1 160 ? -5.487 -2.223 10.260 1.00 88.50 160 LYS A O 1
#

Foldseek 3Di:
DDDDDDDDDDDDDDDDDPPDPPDDPDPPPPPPPADPQWDWDADPVGDIDTDHPDDPPPDPDPDDADDFDDDPPQAWKKWFADDDADPAQGGQFIKIFGHHRGPDGPDMDTDGPVCAPDPVSSVVVHQVVQVVDQWDFDDWDDKDQDPVNTGIMTIGTIDD